Protein AF-A0A2H8TT36-F1 (afdb_monomer_lite)

Foldseek 3Di:
DDPDPQDDVVLVVLLVVLVVVLLVQLLVCVVVVVVVSNVVSVCCSLPVQPPPPPPPPPDRDDHNSSSVSLCPDPVSVVVVVVVVVVSVVVSCVVVVCVVPDPDPVVVVVVVVVVD

InterPro domains:
  IPR039779 RFX-like DNA-binding protein [PTHR12619] (3-115)
  IPR057321 RFX1-4/6/8-like, BCD domain [PF25340] (15-115)

Structure (mmCIF, N/CA/C/O backbone):
data_AF-A0A2H8TT36-F1
#
_entry.id   AF-A0A2H8TT36-F1
#
loop_
_atom_site.group_PDB
_atom_site.id
_atom_site.type_symbol
_atom_site.label_atom_id
_atom_site.label_alt_id
_atom_site.label_comp_id
_atom_site.label_asym_id
_atom_site.label_entity_id
_atom_site.label_seq_id
_atom_site.pdbx_PDB_ins_code
_atom_site.Cartn_x
_atom_site.Cartn_y
_atom_site.Cartn_z
_atom_site.occupancy
_atom_site.B_iso_or_equiv
_atom_site.auth_seq_id
_atom_site.auth_comp_id
_atom_site.auth_asym_id
_atom_site.auth_atom_id
_atom_site.pdbx_PDB_model_num
ATOM 1 N N . ILE A 1 1 ? -23.955 -1.291 10.237 1.00 46.06 1 ILE A N 1
ATOM 2 C CA . ILE A 1 1 ? -22.482 -1.404 10.347 1.00 46.06 1 ILE A CA 1
ATOM 3 C C . ILE A 1 1 ? -22.158 -1.034 11.781 1.00 46.06 1 ILE A C 1
ATOM 5 O O . ILE A 1 1 ? -22.326 0.125 12.128 1.00 46.06 1 ILE A O 1
ATOM 9 N N . GLU A 1 2 ? -21.850 -2.011 12.631 1.00 40.62 2 GLU A N 1
ATOM 10 C CA . GLU A 1 2 ? -21.504 -1.747 14.032 1.00 40.62 2 GLU A CA 1
ATOM 11 C C . GLU A 1 2 ? -20.141 -1.052 14.080 1.00 40.62 2 GLU A C 1
ATOM 13 O O . GLU A 1 2 ? -19.098 -1.657 13.827 1.00 40.62 2 GLU A O 1
ATOM 18 N N . LEU A 1 3 ? -20.169 0.258 14.317 1.00 52.09 3 LEU A N 1
ATOM 19 C CA . LEU A 1 3 ? -18.985 1.068 14.560 1.00 52.09 3 LEU A CA 1
ATOM 20 C C . LEU A 1 3 ? -18.559 0.822 16.010 1.00 52.09 3 LEU A C 1
ATOM 22 O O . LEU A 1 3 ? -19.165 1.344 16.944 1.00 52.09 3 LEU A O 1
ATOM 26 N N . ASN A 1 4 ? -17.532 -0.007 16.200 1.00 52.44 4 ASN A N 1
ATOM 27 C CA . ASN A 1 4 ? -16.811 -0.059 17.468 1.00 52.44 4 ASN A CA 1
ATOM 28 C C . ASN A 1 4 ? -16.276 1.351 17.781 1.00 52.44 4 ASN A C 1
ATOM 30 O O . ASN A 1 4 ? -15.707 2.003 16.911 1.00 52.44 4 ASN A O 1
ATOM 34 N N . HIS A 1 5 ? -16.486 1.791 19.019 1.00 58.31 5 HIS A N 1
ATOM 35 C CA . HIS A 1 5 ? -16.498 3.165 19.552 1.00 58.31 5 HIS A CA 1
ATOM 36 C C . HIS A 1 5 ? -15.256 4.079 19.359 1.00 58.31 5 HIS A C 1
ATOM 38 O O . HIS A 1 5 ? -15.182 5.116 20.009 1.00 58.31 5 HIS A O 1
ATOM 44 N N . ASN A 1 6 ? -14.291 3.757 18.490 1.00 71.69 6 ASN A N 1
ATOM 45 C CA . ASN A 1 6 ? -12.964 4.401 18.485 1.00 71.69 6 ASN A CA 1
ATOM 46 C C . ASN A 1 6 ? -12.606 5.195 17.212 1.00 71.69 6 ASN A C 1
ATOM 48 O O . ASN A 1 6 ? -11.492 5.708 17.124 1.00 71.69 6 ASN A O 1
ATOM 52 N N . PHE A 1 7 ? -13.488 5.280 16.211 1.00 77.88 7 PHE A N 1
ATOM 53 C CA . PHE A 1 7 ? -13.262 6.102 15.013 1.00 77.88 7 PHE A CA 1
ATOM 54 C C . PHE A 1 7 ? -14.583 6.518 14.347 1.00 77.88 7 PHE A C 1
ATOM 56 O O . PHE A 1 7 ? -15.595 5.821 14.450 1.00 77.88 7 PHE A O 1
ATOM 63 N N . THR A 1 8 ? -14.576 7.652 13.651 1.00 87.25 8 THR A N 1
ATOM 64 C CA . THR A 1 8 ? -15.730 8.216 12.938 1.00 87.25 8 THR A CA 1
ATOM 65 C C . THR A 1 8 ? -15.701 7.864 11.446 1.00 87.25 8 THR A C 1
ATOM 67 O O . THR A 1 8 ? -14.730 7.316 10.921 1.00 87.25 8 THR A O 1
ATOM 70 N N . LEU A 1 9 ? -16.774 8.185 10.715 1.00 86.00 9 LEU A N 1
ATOM 71 C CA . LEU A 1 9 ? -16.771 8.077 9.249 1.00 86.00 9 LEU A CA 1
ATOM 72 C C . LEU A 1 9 ? -15.771 9.040 8.590 1.00 86.00 9 LEU A C 1
ATOM 74 O O . LEU A 1 9 ? -15.220 8.715 7.541 1.00 86.00 9 LEU A O 1
ATOM 78 N N . GLU A 1 10 ? -15.508 10.186 9.216 1.00 87.88 10 GLU A N 1
ATOM 79 C CA . GLU A 1 10 ? -14.494 11.146 8.774 1.00 87.88 10 GLU A CA 1
ATOM 80 C C . GLU A 1 10 ? -13.083 10.557 8.894 1.00 87.88 10 GLU A C 1
ATOM 82 O O . GLU A 1 10 ? -12.269 10.722 7.988 1.00 87.88 10 GLU A O 1
ATOM 87 N N . ASP A 1 11 ? -12.811 9.773 9.943 1.00 87.88 11 ASP A N 1
ATOM 88 C CA . ASP A 1 11 ? -11.536 9.059 10.078 1.00 87.88 11 ASP A CA 1
ATOM 89 C C . ASP A 1 11 ? -11.339 8.034 8.942 1.00 87.88 11 ASP A C 1
ATOM 91 O O . ASP A 1 11 ? -10.232 7.860 8.426 1.00 87.88 11 ASP A O 1
ATOM 95 N N . VAL A 1 12 ? -12.417 7.372 8.500 1.00 90.19 12 VAL A N 1
ATOM 96 C CA . VAL A 1 12 ? -12.376 6.443 7.356 1.00 90.19 12 VAL A CA 1
ATOM 97 C C . VAL A 1 12 ? -12.094 7.182 6.048 1.00 90.19 12 VAL A C 1
ATOM 99 O O . VAL A 1 12 ? -11.319 6.690 5.226 1.00 90.19 12 VAL A O 1
ATOM 102 N N . ASP A 1 13 ? -12.718 8.340 5.830 1.00 90.38 13 ASP A N 1
ATOM 103 C CA . ASP A 1 13 ? -12.451 9.158 4.643 1.00 90.38 13 ASP A CA 1
ATOM 104 C C . ASP A 1 13 ? -11.010 9.681 4.641 1.00 90.38 13 ASP A C 1
ATOM 106 O O . ASP A 1 13 ? -10.282 9.535 3.656 1.00 90.38 13 ASP A O 1
ATOM 110 N N . THR A 1 14 ? -10.548 10.153 5.798 1.00 90.75 14 THR A N 1
ATOM 111 C CA . THR A 1 14 ? -9.163 10.577 6.018 1.00 90.75 14 THR A CA 1
ATO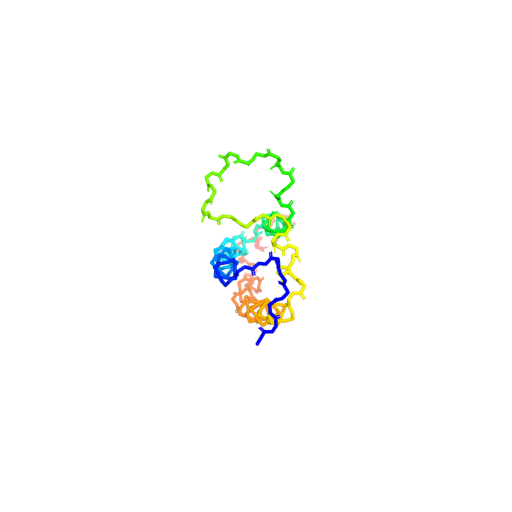M 112 C C . THR A 1 14 ? -8.187 9.446 5.696 1.00 90.75 14 THR A C 1
ATOM 114 O O . THR A 1 14 ? -7.234 9.659 4.947 1.00 90.75 14 THR A O 1
ATOM 117 N N . PHE A 1 15 ? -8.452 8.217 6.163 1.00 91.56 15 PHE A N 1
ATOM 118 C CA . PHE A 1 15 ? -7.639 7.049 5.814 1.00 91.56 15 PHE A CA 1
ATOM 119 C C . PHE A 1 15 ? -7.581 6.830 4.301 1.00 91.56 15 PHE A C 1
ATOM 121 O O . PHE A 1 15 ? -6.499 6.645 3.750 1.00 91.56 15 PHE A O 1
ATOM 128 N N . LYS A 1 16 ? -8.728 6.848 3.611 1.00 91.06 16 LYS A N 1
ATOM 129 C CA . LYS A 1 16 ? -8.782 6.627 2.157 1.00 91.06 16 LYS A CA 1
ATOM 130 C C . LYS A 1 16 ? -7.986 7.681 1.395 1.00 91.06 16 LYS A C 1
ATOM 132 O O . LYS A 1 16 ? -7.274 7.332 0.454 1.00 91.06 16 LYS A O 1
ATOM 137 N N . ASN A 1 17 ? -8.074 8.942 1.813 1.00 91.06 17 ASN A N 1
ATOM 138 C CA . ASN A 1 17 ? -7.316 10.038 1.216 1.00 91.06 17 ASN A CA 1
ATOM 139 C C . ASN A 1 17 ? -5.810 9.852 1.434 1.00 91.06 17 ASN A C 1
ATOM 141 O O . ASN A 1 17 ? -5.047 9.887 0.468 1.00 91.06 17 ASN A O 1
ATOM 145 N N . LEU A 1 18 ?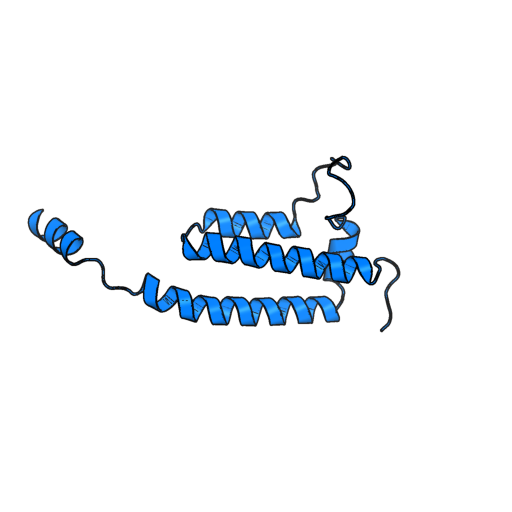 -5.386 9.552 2.665 1.00 90.56 18 LEU A N 1
ATOM 146 C CA . LEU A 1 18 ? -3.989 9.244 2.985 1.00 90.56 18 LEU A CA 1
ATOM 147 C C . LEU A 1 18 ? -3.466 8.058 2.167 1.00 90.56 18 LEU A C 1
ATOM 149 O O . LEU A 1 18 ? -2.377 8.119 1.603 1.00 90.56 18 LEU A O 1
ATOM 153 N N . TYR A 1 19 ? -4.257 6.994 2.062 1.00 92.19 19 TYR A N 1
ATOM 154 C CA . TYR A 1 19 ? -3.892 5.779 1.343 1.00 92.19 19 TYR A CA 1
ATOM 155 C C . TYR A 1 19 ? -3.814 5.997 -0.179 1.00 92.19 19 TYR A C 1
ATOM 157 O O . TYR A 1 19 ? -2.966 5.430 -0.865 1.00 92.19 19 TYR A O 1
ATOM 165 N N . ARG A 1 20 ? -4.640 6.897 -0.725 1.00 91.56 20 ARG A N 1
ATOM 166 C CA . ARG A 1 20 ? -4.536 7.335 -2.122 1.00 91.56 20 ARG A CA 1
ATOM 167 C C . ARG A 1 20 ? -3.250 8.114 -2.388 1.00 91.56 20 ARG A C 1
ATOM 169 O O . ARG A 1 20 ? -2.590 7.861 -3.394 1.00 91.56 20 ARG A O 1
ATOM 176 N N . GLU A 1 21 ? -2.903 9.071 -1.530 1.00 91.00 21 GLU A N 1
ATOM 177 C CA . GLU A 1 21 ? -1.650 9.822 -1.681 1.00 91.00 21 GLU A CA 1
ATOM 178 C C . GLU A 1 21 ? -0.431 8.910 -1.482 1.00 91.00 21 GLU A C 1
ATOM 180 O O . GLU A 1 21 ? 0.543 9.020 -2.229 1.00 91.00 21 GLU A O 1
ATOM 185 N N . HIS A 1 22 ? -0.533 7.930 -0.576 1.00 91.06 22 HIS A N 1
ATOM 186 C CA . HIS A 1 22 ? 0.461 6.874 -0.407 1.00 91.06 22 HIS A CA 1
ATOM 187 C C . HIS A 1 22 ? 0.736 6.143 -1.725 1.00 91.06 22 HIS A C 1
ATOM 189 O O . HIS A 1 22 ? 1.896 6.048 -2.119 1.00 91.06 22 HIS A O 1
ATOM 195 N N . TYR A 1 23 ? -0.296 5.726 -2.470 1.00 91.12 23 TYR A N 1
ATOM 196 C CA . TYR A 1 23 ? -0.095 5.073 -3.770 1.00 91.12 23 TYR A CA 1
ATOM 197 C C . TYR A 1 23 ? 0.578 5.948 -4.819 1.00 91.12 23 TYR A C 1
ATOM 199 O O . TYR A 1 23 ? 1.340 5.425 -5.628 1.00 91.12 23 TYR A O 1
ATOM 207 N N . LYS A 1 24 ? 0.335 7.263 -4.829 1.00 90.62 24 LYS A N 1
ATOM 208 C CA . LYS A 1 24 ? 1.026 8.157 -5.770 1.00 90.62 24 LYS A CA 1
ATOM 209 C C . LYS A 1 24 ? 2.525 8.193 -5.492 1.00 90.62 24 LYS A C 1
ATOM 211 O O . LYS A 1 24 ? 3.319 8.057 -6.421 1.00 90.62 24 LYS A O 1
ATOM 216 N N . ALA A 1 25 ? 2.902 8.332 -4.221 1.00 92.12 25 ALA A N 1
ATOM 217 C CA . ALA A 1 25 ? 4.301 8.309 -3.805 1.00 92.12 25 ALA A CA 1
ATOM 218 C C . ALA A 1 25 ? 4.941 6.940 -4.085 1.00 92.12 25 ALA A C 1
ATOM 220 O O . ALA A 1 25 ? 6.037 6.871 -4.639 1.00 92.12 25 ALA A O 1
ATOM 221 N N . PHE A 1 26 ? 4.222 5.855 -3.778 1.00 90.88 26 PHE A N 1
ATOM 222 C CA . PHE A 1 26 ? 4.643 4.485 -4.069 1.00 90.88 26 PHE A CA 1
ATOM 223 C C . PHE A 1 26 ? 4.908 4.280 -5.557 1.00 90.88 26 PHE A C 1
ATOM 225 O O . PHE A 1 26 ? 5.973 3.801 -5.933 1.00 90.88 26 PHE A O 1
ATOM 232 N N . LEU A 1 27 ? 3.958 4.674 -6.408 1.00 90.50 27 LEU A N 1
ATOM 233 C CA . LEU A 1 27 ? 4.073 4.541 -7.854 1.00 90.50 27 LEU A CA 1
ATOM 234 C C . LEU A 1 27 ? 5.282 5.313 -8.385 1.00 90.50 27 LEU A C 1
ATOM 236 O O . LEU A 1 27 ? 6.030 4.763 -9.182 1.00 90.50 27 LEU A O 1
ATOM 240 N N . SER A 1 28 ? 5.506 6.544 -7.917 1.00 90.56 28 SER A N 1
ATOM 241 C CA . SER A 1 28 ? 6.680 7.328 -8.313 1.00 90.56 28 SER A CA 1
ATOM 242 C C . SER A 1 28 ? 7.985 6.621 -7.944 1.00 90.56 28 SER A C 1
ATOM 244 O O . SER A 1 28 ? 8.844 6.446 -8.803 1.00 90.56 28 SER A O 1
ATOM 246 N N . ALA A 1 29 ? 8.120 6.171 -6.693 1.00 90.31 29 ALA A N 1
ATOM 247 C CA . ALA A 1 29 ? 9.316 5.468 -6.229 1.00 90.31 29 ALA A CA 1
ATOM 248 C C . ALA A 1 29 ? 9.554 4.173 -7.019 1.00 90.31 29 ALA A C 1
ATOM 250 O O . ALA A 1 29 ? 10.680 3.845 -7.382 1.00 90.31 29 ALA A O 1
ATOM 251 N N . ILE A 1 30 ? 8.481 3.449 -7.333 1.00 87.00 30 ILE A N 1
ATOM 252 C CA . ILE A 1 30 ? 8.550 2.219 -8.110 1.00 87.00 30 ILE A CA 1
ATOM 253 C C . ILE A 1 30 ? 8.953 2.481 -9.569 1.00 87.00 30 ILE A C 1
ATOM 255 O O . ILE A 1 30 ? 9.808 1.768 -10.089 1.00 87.00 30 ILE A O 1
ATOM 259 N N . LEU A 1 31 ? 8.367 3.482 -10.232 1.00 85.69 31 LEU A N 1
ATOM 260 C CA . LEU A 1 31 ? 8.719 3.843 -11.612 1.00 85.69 31 LEU A CA 1
ATOM 261 C C . LEU A 1 31 ? 10.179 4.298 -11.728 1.00 85.69 31 LEU A C 1
ATOM 263 O O . LEU A 1 31 ? 10.817 4.051 -12.747 1.00 85.69 31 LEU A O 1
ATOM 267 N N . ASN A 1 32 ? 10.719 4.899 -10.667 1.00 86.81 32 ASN A N 1
ATOM 268 C CA . ASN A 1 32 ? 12.126 5.280 -10.567 1.00 86.81 32 ASN A CA 1
ATOM 269 C C . ASN A 1 32 ? 13.046 4.135 -10.095 1.00 86.81 3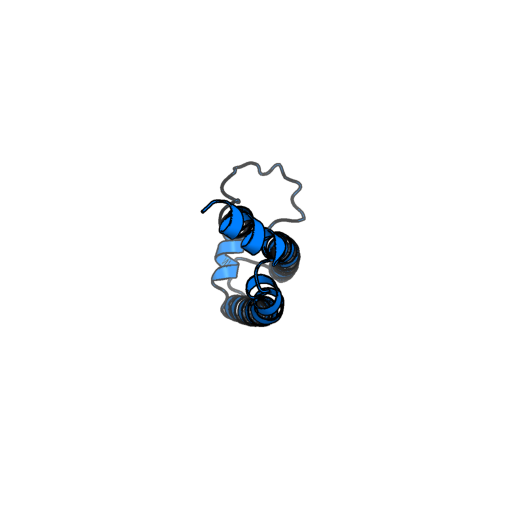2 ASN A C 1
ATOM 271 O O . ASN A 1 32 ? 14.253 4.337 -9.985 1.00 86.81 32 ASN A O 1
ATOM 275 N N . LEU A 1 33 ? 12.502 2.945 -9.804 1.00 86.56 33 LEU A N 1
ATOM 276 C CA . LEU A 1 33 ? 13.222 1.793 -9.238 1.00 86.56 33 LEU A CA 1
ATOM 277 C C . LEU A 1 33 ? 13.923 2.095 -7.893 1.00 86.56 33 LEU A C 1
ATOM 279 O O . LEU A 1 33 ? 14.916 1.466 -7.525 1.00 86.56 33 LEU A O 1
ATOM 283 N N . GLU A 1 34 ? 13.386 3.037 -7.118 1.00 88.94 34 GLU A N 1
ATOM 284 C CA . GLU A 1 34 ? 13.904 3.464 -5.816 1.00 88.94 34 GLU A CA 1
ATOM 285 C C . GLU A 1 34 ? 13.370 2.568 -4.688 1.00 88.94 34 GLU A C 1
ATOM 287 O O . GLU A 1 34 ? 12.573 2.984 -3.844 1.00 88.94 34 GLU A O 1
ATOM 2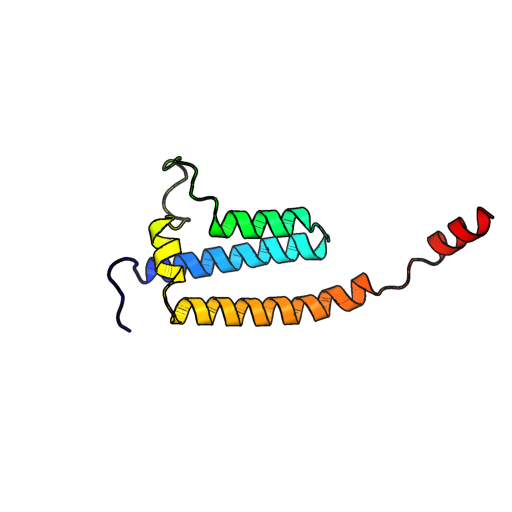92 N N . PHE A 1 35 ? 13.802 1.307 -4.648 1.00 85.62 35 PHE A N 1
ATOM 293 C CA . PHE A 1 35 ? 13.268 0.313 -3.704 1.00 85.62 35 PHE A CA 1
ATOM 294 C C . PHE A 1 35 ? 13.424 0.702 -2.223 1.00 85.62 35 PHE A C 1
ATOM 296 O O . PHE A 1 35 ? 12.541 0.409 -1.417 1.00 85.62 35 PHE A O 1
ATOM 303 N N . GLY A 1 36 ? 14.495 1.420 -1.864 1.00 89.00 36 GLY A N 1
ATOM 304 C CA . GLY A 1 36 ? 14.664 1.956 -0.508 1.00 89.00 36 GLY A CA 1
ATOM 305 C C . GLY A 1 36 ? 13.584 2.982 -0.140 1.00 89.00 36 GLY A C 1
ATOM 306 O O . GLY A 1 36 ? 13.069 2.979 0.979 1.00 89.00 36 GLY A O 1
ATOM 307 N N . THR A 1 37 ? 13.170 3.811 -1.101 1.00 89.62 37 THR A N 1
ATOM 308 C CA . THR A 1 37 ? 12.073 4.774 -0.934 1.00 89.62 37 THR A CA 1
ATOM 309 C C . THR A 1 37 ? 10.734 4.055 -0.789 1.00 89.62 37 THR A C 1
ATOM 311 O O . THR A 1 37 ? 9.938 4.428 0.070 1.00 89.62 37 THR A O 1
ATOM 314 N N . VAL A 1 38 ? 10.501 2.979 -1.549 1.00 88.31 38 VAL A N 1
ATOM 315 C CA . VAL A 1 38 ? 9.298 2.132 -1.421 1.00 88.31 38 VAL A CA 1
ATOM 316 C C . VAL A 1 38 ? 9.174 1.551 -0.008 1.00 88.31 38 VAL A C 1
ATOM 318 O O . VAL A 1 38 ? 8.125 1.675 0.628 1.00 88.31 38 VAL A O 1
ATOM 321 N N . GLU A 1 39 ? 10.251 0.961 0.518 1.00 88.19 39 GLU A N 1
ATOM 322 C CA . GLU A 1 39 ? 10.263 0.425 1.884 1.00 88.19 39 GLU A CA 1
ATOM 323 C C . GLU A 1 39 ? 10.013 1.526 2.925 1.00 88.19 39 GLU A C 1
ATOM 325 O O . GLU A 1 39 ? 9.217 1.346 3.854 1.00 88.19 39 GLU A O 1
ATOM 330 N N . SER A 1 40 ? 10.663 2.679 2.752 1.00 88.94 40 SER A N 1
ATOM 331 C CA . SER A 1 40 ? 10.509 3.832 3.635 1.00 88.94 40 SER A CA 1
ATOM 332 C C . SER A 1 40 ? 9.063 4.329 3.666 1.00 88.94 40 SER A C 1
ATOM 334 O O . SER A 1 40 ? 8.494 4.474 4.746 1.00 88.94 40 SER A O 1
ATOM 336 N N . LEU A 1 41 ? 8.421 4.496 2.507 1.00 90.56 41 LEU A N 1
ATOM 337 C CA . LEU A 1 41 ? 7.023 4.922 2.406 1.00 90.56 41 LEU A CA 1
ATOM 338 C C . LEU A 1 41 ? 6.072 3.947 3.114 1.00 90.56 41 LEU A C 1
ATOM 340 O O . LEU A 1 41 ? 5.152 4.385 3.807 1.00 90.56 41 LEU A O 1
ATOM 344 N N . TRP A 1 42 ? 6.293 2.634 2.976 1.00 88.88 42 TRP A N 1
ATOM 345 C CA . TRP A 1 42 ? 5.459 1.615 3.625 1.00 88.88 42 TRP A CA 1
ATOM 346 C C . TRP A 1 42 ? 5.581 1.671 5.142 1.00 88.88 42 TRP A C 1
ATOM 348 O O . TRP A 1 42 ? 4.584 1.692 5.867 1.00 88.88 42 TRP A O 1
ATOM 358 N N . ARG A 1 43 ? 6.826 1.712 5.633 1.00 86.94 43 ARG A N 1
ATOM 359 C CA . ARG A 1 43 ? 7.107 1.820 7.065 1.00 86.94 43 ARG A CA 1
ATOM 360 C C . ARG A 1 43 ? 6.523 3.106 7.622 1.00 86.94 43 ARG A C 1
ATOM 362 O O . ARG A 1 43 ? 5.896 3.054 8.673 1.00 86.94 43 ARG A O 1
ATOM 369 N N . GLN A 1 44 ? 6.689 4.226 6.924 1.00 85.88 44 GLN A N 1
ATOM 370 C CA . GLN A 1 44 ? 6.203 5.515 7.392 1.00 85.88 44 GLN A CA 1
ATOM 371 C C . GLN A 1 44 ? 4.676 5.545 7.506 1.00 85.88 44 GLN A C 1
ATOM 373 O O . GLN A 1 44 ? 4.157 5.970 8.534 1.00 85.88 44 GLN A O 1
ATOM 378 N N . PHE A 1 45 ? 3.955 5.019 6.513 1.00 87.56 45 PHE A N 1
ATOM 379 C CA . PHE A 1 45 ? 2.492 5.010 6.548 1.00 87.56 45 PHE A CA 1
ATOM 380 C C . PHE A 1 45 ? 1.935 4.309 7.800 1.00 87.56 45 PHE A C 1
ATOM 382 O O . PHE A 1 45 ? 1.007 4.811 8.426 1.00 87.56 45 PHE A O 1
ATOM 389 N N . TRP A 1 46 ? 2.530 3.177 8.197 1.00 85.00 46 TRP A N 1
ATOM 390 C CA . TRP A 1 46 ? 2.041 2.377 9.327 1.00 85.00 46 TRP A CA 1
ATOM 391 C C . TRP A 1 46 ? 2.741 2.642 10.668 1.00 85.00 46 TRP A C 1
ATOM 393 O O . TRP A 1 46 ? 2.211 2.240 11.703 1.00 85.00 46 TRP A O 1
ATOM 403 N N . ARG A 1 47 ? 3.935 3.255 10.680 1.00 74.44 47 ARG A N 1
ATOM 404 C CA . ARG A 1 47 ? 4.772 3.403 11.891 1.00 74.44 47 ARG A CA 1
ATOM 405 C C . ARG A 1 47 ? 5.158 4.834 12.258 1.00 74.44 47 ARG A C 1
ATOM 407 O O . ARG A 1 47 ? 5.548 5.034 13.400 1.00 74.44 47 ARG A O 1
ATOM 414 N N . ASN A 1 48 ? 5.073 5.828 11.369 1.00 60.41 48 ASN A N 1
ATOM 415 C CA . ASN A 1 48 ? 5.655 7.159 11.638 1.00 60.41 48 ASN A CA 1
ATOM 416 C C . ASN A 1 48 ? 4.840 8.049 12.592 1.00 60.41 48 ASN A C 1
ATOM 418 O O . ASN A 1 48 ? 4.957 9.266 12.550 1.00 60.41 48 ASN A O 1
ATOM 422 N N . GLN A 1 49 ? 4.004 7.460 13.443 1.00 56.41 49 GLN A N 1
ATOM 423 C CA . GLN A 1 49 ? 3.172 8.197 14.396 1.00 56.41 49 GLN A CA 1
ATOM 424 C C . GLN A 1 49 ? 3.731 8.144 15.825 1.00 56.41 49 GLN A C 1
ATOM 426 O O . GLN A 1 49 ? 3.038 8.508 16.764 1.00 56.41 49 GLN A O 1
ATOM 431 N N . ASP A 1 50 ? 4.976 7.679 15.989 1.00 49.09 50 ASP A N 1
ATOM 432 C CA . ASP A 1 50 ? 5.687 7.617 17.277 1.00 49.09 50 ASP A CA 1
ATOM 433 C C . ASP A 1 50 ? 6.448 8.909 17.624 1.00 49.09 50 ASP A C 1
ATOM 435 O O . ASP A 1 50 ? 6.967 9.046 18.731 1.00 49.09 50 ASP A O 1
ATOM 439 N N . SER A 1 51 ? 6.526 9.878 16.709 1.00 46.56 51 SER A N 1
ATOM 440 C CA . SER A 1 51 ? 7.004 11.213 17.052 1.00 46.56 51 SER A CA 1
ATOM 441 C C . SER A 1 51 ? 5.889 11.954 17.782 1.00 46.56 51 SER A C 1
ATOM 443 O O . SER A 1 51 ? 4.930 12.379 17.144 1.00 46.56 51 SER A O 1
ATOM 445 N N . ASN A 1 52 ? 6.056 12.128 19.095 1.00 43.50 52 ASN A N 1
ATOM 446 C CA . ASN A 1 52 ? 5.274 12.967 20.020 1.00 43.50 52 ASN A CA 1
ATOM 447 C C . ASN A 1 52 ? 5.142 14.459 19.610 1.00 43.50 52 ASN A C 1
ATOM 449 O O . ASN A 1 52 ? 4.941 15.315 20.465 1.00 43.50 52 ASN A O 1
ATOM 453 N N . ASN A 1 53 ? 5.277 14.803 18.330 1.00 42.84 53 ASN A N 1
ATOM 454 C CA . ASN A 1 53 ? 4.972 16.129 17.821 1.00 42.84 53 ASN A CA 1
ATOM 455 C C . ASN A 1 53 ? 3.500 16.164 17.401 1.00 42.84 53 ASN A C 1
ATOM 457 O O . ASN A 1 53 ? 3.178 16.094 16.215 1.00 42.84 53 ASN A O 1
ATOM 461 N N . ASP A 1 54 ? 2.638 16.359 18.398 1.00 46.53 54 ASP A N 1
ATOM 462 C CA . ASP A 1 54 ? 1.254 16.851 18.263 1.00 46.53 54 ASP A CA 1
ATOM 463 C C . ASP A 1 54 ? 1.178 18.259 17.615 1.00 46.53 54 ASP A C 1
ATOM 465 O O . ASP A 1 54 ? 0.114 18.858 17.518 1.00 46.53 54 ASP A O 1
ATOM 469 N N . GLU A 1 55 ? 2.293 18.813 17.126 1.00 43.22 55 GLU A N 1
ATOM 470 C CA . GLU A 1 55 ? 2.356 20.135 16.489 1.00 43.22 55 GLU A CA 1
ATOM 471 C C . GLU A 1 55 ? 2.278 20.101 14.949 1.00 43.22 55 GLU A C 1
ATOM 473 O O . GLU A 1 55 ? 2.401 21.139 14.298 1.00 43.22 55 GLU A O 1
ATOM 478 N N . CYS A 1 56 ? 2.072 18.938 14.317 1.00 44.38 56 CYS A N 1
ATOM 479 C CA . CYS A 1 56 ? 1.891 18.876 12.862 1.00 44.38 56 CYS A CA 1
ATOM 480 C C . CYS A 1 56 ? 0.408 19.046 12.492 1.00 44.38 56 CYS A C 1
ATOM 482 O O . CYS A 1 56 ? -0.320 18.062 12.405 1.00 44.38 56 CYS A O 1
ATOM 484 N N . GLU A 1 57 ? -0.012 20.304 12.307 1.00 43.12 57 GLU A N 1
ATOM 485 C CA . GLU A 1 57 ? -1.339 20.777 11.864 1.00 43.12 57 GLU A CA 1
ATOM 486 C C . GLU A 1 57 ? -2.432 19.687 11.727 1.00 43.12 57 GLU A C 1
ATOM 488 O O . GLU A 1 57 ? -2.614 19.055 10.680 1.00 43.12 57 GLU A O 1
ATOM 493 N N . GLU A 1 58 ? -3.174 19.516 12.826 1.00 47.78 58 GLU A N 1
ATOM 494 C CA . GLU A 1 58 ? -4.149 18.474 13.198 1.00 47.78 58 GLU A CA 1
ATOM 495 C C . GLU A 1 58 ? -5.375 18.259 12.274 1.00 47.78 58 GLU A C 1
ATOM 497 O O . GLU A 1 58 ? -6.460 17.909 12.736 1.00 47.78 58 GLU A O 1
ATOM 502 N N . LYS A 1 59 ? -5.276 18.431 10.952 1.00 47.12 59 LYS A N 1
ATOM 503 C CA . LYS A 1 59 ? -6.420 18.170 10.046 1.00 47.12 59 LYS A CA 1
ATOM 504 C C . LYS A 1 59 ? -6.167 17.175 8.925 1.00 47.12 59 LYS A C 1
ATOM 506 O O . LYS A 1 59 ? -7.113 16.812 8.233 1.00 47.12 59 LYS A O 1
ATOM 511 N N . LYS A 1 60 ? -4.927 16.720 8.717 1.00 62.62 60 LYS A N 1
ATOM 512 C CA . LYS A 1 60 ? -4.605 15.797 7.608 1.00 62.62 60 LYS A CA 1
ATOM 513 C C . LYS A 1 60 ? -4.174 14.394 8.014 1.00 62.62 60 LYS A C 1
ATOM 515 O O . LYS A 1 60 ? -4.099 13.541 7.134 1.00 62.62 60 LYS A O 1
ATOM 520 N N . TYR A 1 61 ? -3.920 14.128 9.293 1.00 74.06 61 TYR A N 1
ATOM 521 C CA . TYR A 1 61 ? -3.372 12.847 9.741 1.00 74.06 61 TYR A CA 1
ATOM 522 C C . TYR A 1 61 ? -4.285 12.150 10.754 1.00 74.06 61 TYR A C 1
ATOM 524 O O . TYR A 1 61 ? -4.979 12.789 11.538 1.00 74.06 61 TYR A O 1
ATOM 532 N N . LEU A 1 62 ? -4.286 10.817 10.722 1.00 82.88 62 LEU A N 1
ATOM 533 C CA . LEU A 1 62 ? -4.917 9.982 11.748 1.00 82.88 62 LEU A CA 1
ATOM 534 C C . LEU A 1 62 ? -3.945 9.788 12.910 1.00 82.88 62 LEU A C 1
ATOM 536 O O . LEU A 1 62 ? -2.757 9.648 12.660 1.00 82.88 62 LEU A O 1
ATOM 540 N N . SER A 1 63 ? -4.421 9.713 14.153 1.00 84.44 63 SER A N 1
ATOM 541 C CA . SER A 1 63 ? -3.567 9.307 15.278 1.00 84.44 63 SER A CA 1
ATOM 542 C C . SER A 1 63 ? -3.242 7.808 15.231 1.00 84.44 63 SER A C 1
ATOM 544 O O . SER A 1 63 ? -3.961 7.027 14.593 1.00 84.44 63 SER A O 1
ATOM 546 N N . LYS A 1 64 ? -2.207 7.376 15.970 1.00 82.25 64 LYS A N 1
ATOM 547 C CA . LYS A 1 64 ? -1.769 5.964 16.014 1.00 82.25 64 LYS A CA 1
ATOM 548 C C . LYS A 1 64 ? -2.871 5.040 16.495 1.00 82.25 64 LYS A C 1
ATOM 550 O O . LYS A 1 64 ? -3.076 3.958 15.949 1.00 82.25 64 LYS A O 1
ATOM 555 N N . GLU A 1 65 ? -3.620 5.496 17.486 1.00 84.00 65 GLU A N 1
ATOM 556 C CA . GLU A 1 65 ? -4.744 4.770 18.065 1.00 84.00 65 GLU A CA 1
ATOM 557 C C . GLU A 1 65 ? -5.902 4.624 17.075 1.00 84.00 65 GLU A C 1
ATOM 559 O O . GLU A 1 65 ? -6.481 3.538 16.954 1.00 84.00 65 GLU A O 1
ATOM 564 N N . LYS A 1 66 ? -6.203 5.687 16.314 1.00 86.75 66 LYS A N 1
ATOM 565 C CA . LYS A 1 66 ? -7.223 5.665 15.259 1.00 86.75 66 LYS A CA 1
ATOM 566 C C . LYS A 1 66 ? -6.807 4.757 14.112 1.00 86.75 66 LYS A C 1
ATOM 568 O O . LYS A 1 66 ? -7.588 3.893 13.723 1.00 86.75 66 LYS A O 1
ATOM 573 N N . LEU A 1 67 ? -5.576 4.886 13.614 1.00 87.69 67 LEU A N 1
ATOM 574 C CA . LEU A 1 67 ? -5.036 4.036 12.550 1.00 87.69 67 LEU A CA 1
ATOM 575 C C . LEU A 1 67 ? -5.029 2.559 12.968 1.00 87.69 67 LEU A C 1
ATOM 577 O O . LEU A 1 67 ? -5.457 1.689 12.207 1.00 87.69 67 LEU A O 1
ATOM 581 N N . TYR A 1 68 ? -4.618 2.274 14.204 1.00 87.06 68 TYR A N 1
ATOM 582 C CA . TYR A 1 68 ? -4.653 0.929 14.766 1.00 87.06 68 TYR A CA 1
ATOM 583 C C . TYR A 1 68 ? -6.087 0.393 14.873 1.00 87.06 68 TYR A C 1
ATOM 585 O O . TYR A 1 68 ? -6.359 -0.731 14.447 1.00 87.06 68 TYR A O 1
ATOM 593 N N . SER A 1 69 ? -7.032 1.193 15.368 1.00 88.31 69 SER A N 1
ATOM 594 C CA . SER A 1 69 ? -8.446 0.803 15.460 1.00 88.31 6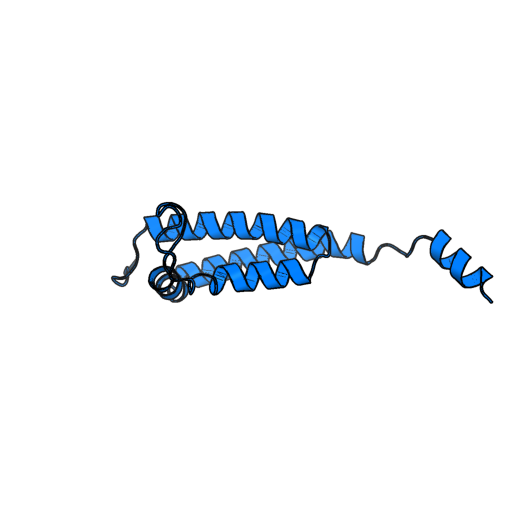9 SER A CA 1
ATOM 595 C C . SER A 1 69 ? -9.062 0.548 14.079 1.00 88.31 69 SER A C 1
ATOM 597 O O . SER A 1 69 ? -9.717 -0.475 13.867 1.00 88.31 69 SER A O 1
ATOM 599 N N . LEU A 1 70 ? -8.778 1.422 13.114 1.00 88.69 70 LEU A N 1
ATOM 600 C CA . LEU A 1 70 ? -9.176 1.293 11.714 1.00 88.69 70 LEU A CA 1
ATOM 601 C C . LEU A 1 70 ? -8.599 0.025 11.072 1.00 88.69 70 LEU A C 1
ATOM 603 O O . LEU A 1 70 ? -9.328 -0.697 10.394 1.00 88.69 70 LEU A O 1
ATOM 607 N N . SER A 1 71 ? -7.336 -0.317 11.344 1.00 87.81 71 SER A N 1
ATOM 608 C CA . SER A 1 71 ? -6.700 -1.531 10.807 1.00 87.81 71 SER A CA 1
ATOM 609 C C . SER A 1 71 ? -7.358 -2.835 11.278 1.00 87.81 71 SER A C 1
ATOM 611 O O . SER A 1 71 ? -7.206 -3.868 10.629 1.00 87.81 71 SER A O 1
ATOM 613 N N . LYS A 1 72 ? -8.133 -2.804 12.372 1.00 88.94 72 LYS A N 1
ATOM 614 C CA . LYS A 1 72 ? -8.933 -3.943 12.856 1.00 88.94 72 LYS A CA 1
ATOM 615 C C . LYS A 1 72 ? -10.315 -4.034 12.207 1.00 88.94 72 LYS A C 1
ATOM 617 O O . LYS A 1 72 ? -10.989 -5.055 12.342 1.00 88.94 72 LYS A O 1
ATOM 622 N N . CYS A 1 73 ? -10.763 -2.988 11.514 1.00 89.62 73 CYS A N 1
ATOM 623 C CA . CYS A 1 73 ? -12.049 -2.981 10.831 1.00 89.62 73 CYS A CA 1
ATOM 624 C C . CYS A 1 73 ? -12.001 -3.909 9.609 1.00 89.62 73 CYS A C 1
ATOM 626 O O . CYS A 1 73 ? -11.292 -3.632 8.642 1.00 89.62 73 CYS A O 1
ATOM 628 N N . LYS A 1 74 ? -12.798 -4.989 9.611 1.00 90.75 74 LYS A N 1
ATOM 629 C CA . LYS A 1 74 ? -12.849 -5.970 8.506 1.00 90.75 74 LYS A CA 1
ATOM 630 C C . LYS A 1 74 ? -13.140 -5.327 7.150 1.00 90.75 74 LYS A C 1
ATOM 632 O O . LYS A 1 74 ? -12.536 -5.700 6.150 1.00 90.75 74 LYS A O 1
ATOM 637 N N . THR A 1 75 ? -14.037 -4.343 7.115 1.00 88.69 75 THR A N 1
ATOM 638 C CA . THR A 1 75 ? -14.367 -3.613 5.884 1.00 88.69 75 THR A CA 1
ATOM 639 C C . THR A 1 75 ? -13.159 -2.844 5.357 1.00 88.69 75 THR A C 1
ATOM 641 O O . THR A 1 75 ? -12.909 -2.848 4.154 1.00 88.69 75 THR A O 1
ATOM 644 N N . LEU A 1 76 ? -12.376 -2.227 6.248 1.00 91.06 76 LEU A N 1
ATOM 645 C CA . LEU A 1 76 ? -11.172 -1.507 5.849 1.00 91.06 76 LEU A CA 1
ATOM 646 C C . LEU A 1 76 ? -10.050 -2.459 5.428 1.00 91.06 76 LEU A C 1
ATOM 648 O O . LEU A 1 76 ? -9.391 -2.206 4.427 1.00 91.06 76 LEU A O 1
ATOM 652 N N . GLN A 1 77 ? -9.878 -3.582 6.127 1.00 92.19 77 GLN A N 1
ATOM 653 C CA . GLN A 1 77 ? -8.945 -4.636 5.719 1.00 92.19 77 GLN A CA 1
ATOM 654 C C . GLN A 1 77 ? -9.271 -5.161 4.317 1.00 92.19 77 GLN A C 1
ATOM 656 O O . GLN A 1 77 ? -8.368 -5.343 3.503 1.00 92.19 77 GLN A O 1
ATOM 661 N N . LEU A 1 78 ? -10.556 -5.375 4.009 1.00 94.06 78 LEU A N 1
ATOM 662 C CA . LEU A 1 78 ? -10.986 -5.798 2.677 1.00 94.06 78 LEU A CA 1
ATOM 663 C C . LEU A 1 78 ? -10.715 -4.719 1.622 1.00 94.06 78 LEU A C 1
ATOM 665 O O . LEU A 1 78 ? -10.263 -5.048 0.526 1.00 94.06 78 LEU A O 1
ATOM 669 N N . PHE A 1 79 ? -10.957 -3.448 1.953 1.00 93.44 79 PHE A N 1
ATOM 670 C CA . PHE A 1 79 ? -10.625 -2.315 1.089 1.00 93.44 79 PHE A CA 1
ATOM 671 C C . PHE A 1 79 ? -9.125 -2.273 0.773 1.00 93.44 79 PHE A C 1
ATOM 673 O O . PHE A 1 79 ? -8.766 -2.324 -0.399 1.00 93.44 79 PHE A O 1
ATOM 680 N N . VAL A 1 80 ? -8.272 -2.266 1.803 1.00 93.69 80 VAL A N 1
ATOM 681 C CA . VAL A 1 80 ? -6.803 -2.271 1.691 1.00 93.69 80 VAL A CA 1
ATOM 682 C C . VAL A 1 80 ? -6.338 -3.458 0.854 1.00 93.69 80 VAL A C 1
ATOM 684 O O . VAL A 1 80 ? -5.660 -3.272 -0.147 1.00 93.69 80 VAL A O 1
ATOM 687 N N . LYS A 1 81 ? -6.804 -4.672 1.171 1.00 94.31 81 LYS A N 1
ATOM 688 C CA . LYS A 1 81 ? -6.457 -5.888 0.423 1.00 94.31 81 LYS A CA 1
ATOM 689 C C . LYS A 1 81 ? -6.825 -5.790 -1.059 1.00 94.31 81 LYS A C 1
ATOM 691 O O . LYS A 1 81 ? -6.046 -6.205 -1.912 1.00 94.31 81 LYS A O 1
ATOM 696 N N . THR A 1 82 ? -8.021 -5.292 -1.366 1.00 93.75 82 THR A N 1
ATOM 697 C CA . THR A 1 82 ? -8.504 -5.177 -2.751 1.00 93.75 82 THR A CA 1
ATOM 698 C C . THR A 1 82 ? -7.726 -4.107 -3.509 1.00 93.75 82 THR A C 1
ATOM 700 O O . THR A 1 82 ? -7.333 -4.328 -4.653 1.00 93.75 82 THR A O 1
ATOM 703 N N . ALA A 1 83 ? -7.478 -2.968 -2.865 1.00 92.31 83 ALA A N 1
ATOM 704 C CA . ALA A 1 83 ? -6.706 -1.875 -3.429 1.00 92.31 83 ALA A CA 1
ATOM 705 C C . ALA A 1 83 ? -5.256 -2.300 -3.704 1.00 92.31 83 ALA A C 1
ATOM 707 O O . ALA A 1 83 ? -4.795 -2.130 -4.830 1.00 92.31 83 ALA A O 1
ATOM 708 N N . ASP A 1 84 ? -4.593 -2.949 -2.741 1.00 93.44 84 ASP A N 1
ATOM 709 C CA . ASP A 1 84 ? -3.220 -3.443 -2.885 1.00 93.44 84 ASP A CA 1
ATOM 710 C C . ASP A 1 84 ? -3.125 -4.485 -3.990 1.00 93.44 84 ASP A C 1
ATOM 712 O O . ASP A 1 84 ? -2.244 -4.413 -4.845 1.00 93.44 84 ASP A O 1
ATOM 716 N N . PHE A 1 85 ? -4.068 -5.429 -4.028 1.00 92.62 85 PHE A N 1
ATOM 717 C CA . PHE A 1 85 ? -4.106 -6.439 -5.078 1.00 92.62 85 PHE A CA 1
ATOM 718 C C . PHE A 1 85 ? -4.195 -5.805 -6.472 1.00 92.62 85 PHE A C 1
ATOM 720 O O . PHE A 1 85 ? -3.395 -6.129 -7.349 1.00 92.62 85 PHE A O 1
ATOM 727 N N . LEU A 1 86 ? -5.127 -4.867 -6.673 1.00 91.50 86 LEU A N 1
ATOM 728 C CA . LEU A 1 86 ? -5.275 -4.165 -7.947 1.00 91.50 86 LEU A CA 1
ATOM 729 C C . LEU A 1 86 ? -4.050 -3.304 -8.269 1.00 91.50 86 LEU A C 1
ATOM 731 O O . LEU A 1 86 ? -3.614 -3.272 -9.421 1.00 91.50 86 LEU A O 1
ATOM 735 N N . PHE A 1 87 ? -3.484 -2.620 -7.278 1.00 89.50 87 PHE A N 1
ATOM 736 C CA . PHE A 1 87 ? -2.298 -1.792 -7.449 1.00 89.50 87 PHE A CA 1
ATOM 737 C C . PHE A 1 87 ? -1.110 -2.636 -7.914 1.00 89.50 87 PHE A C 1
ATOM 739 O O . PHE A 1 87 ? -0.561 -2.375 -8.984 1.00 89.50 87 PHE A O 1
ATOM 746 N N . TYR A 1 88 ? -0.772 -3.704 -7.188 1.00 89.00 88 TYR A N 1
ATOM 747 C CA . TYR A 1 88 ? 0.337 -4.585 -7.546 1.00 89.00 88 TYR A CA 1
ATOM 748 C C . TYR A 1 88 ? 0.100 -5.319 -8.866 1.00 89.00 88 TYR A C 1
ATOM 750 O O . TYR A 1 88 ? 1.024 -5.442 -9.669 1.00 89.00 88 TYR A O 1
ATOM 758 N N . GLN A 1 89 ? -1.132 -5.747 -9.153 1.00 89.12 89 GLN A N 1
ATOM 759 C CA . GLN A 1 89 ? -1.451 -6.372 -10.436 1.00 89.12 89 GLN A CA 1
ATOM 760 C C . GLN A 1 89 ? -1.221 -5.410 -11.614 1.00 89.12 89 GLN A C 1
ATOM 762 O O . GLN A 1 89 ? -0.691 -5.822 -12.647 1.00 89.12 89 GLN A O 1
ATOM 767 N N . ASN A 1 90 ? -1.608 -4.137 -11.484 1.00 87.31 90 ASN A N 1
ATOM 768 C CA . ASN A 1 90 ? -1.353 -3.131 -12.520 1.00 87.31 90 ASN A CA 1
ATOM 769 C C . ASN A 1 90 ? 0.129 -2.773 -12.608 1.00 87.31 90 ASN A C 1
ATOM 771 O O . ASN A 1 90 ? 0.667 -2.637 -13.703 1.00 87.31 90 ASN A O 1
ATOM 775 N N . LEU A 1 91 ? 0.804 -2.689 -11.468 1.00 85.25 91 LEU A N 1
ATOM 776 C CA . LEU A 1 91 ? 2.218 -2.377 -11.399 1.00 85.25 91 LEU A CA 1
ATOM 777 C C . LEU A 1 91 ? 3.076 -3.416 -12.121 1.00 85.25 91 LEU A C 1
ATOM 779 O O . LEU A 1 91 ? 3.946 -3.050 -12.901 1.00 85.25 91 LEU A O 1
ATOM 783 N N . VAL A 1 92 ? 2.794 -4.704 -11.926 1.00 83.12 92 VAL A N 1
ATOM 784 C CA . VAL A 1 92 ? 3.475 -5.796 -12.636 1.00 83.12 92 VAL A CA 1
ATOM 785 C C . VAL A 1 92 ? 3.341 -5.635 -14.153 1.00 83.12 92 VAL A C 1
ATOM 787 O O . VAL A 1 92 ? 4.317 -5.818 -14.875 1.00 83.12 92 VAL A O 1
ATOM 790 N N . LYS A 1 93 ? 2.166 -5.225 -14.650 1.00 80.06 93 LYS A N 1
ATOM 791 C CA . LYS A 1 93 ? 1.955 -4.976 -16.087 1.00 80.06 93 LYS A CA 1
ATOM 792 C C . LYS A 1 93 ? 2.775 -3.798 -16.618 1.00 80.06 93 LYS A C 1
ATOM 794 O O . LYS A 1 93 ? 3.134 -3.818 -17.789 1.00 80.06 93 LYS A O 1
ATOM 799 N N . VAL A 1 94 ? 3.044 -2.793 -15.785 1.00 78.62 94 VAL A N 1
ATOM 800 C CA . VAL A 1 94 ? 3.829 -1.604 -16.157 1.00 78.62 94 VAL A CA 1
ATOM 801 C C . VAL A 1 94 ? 5.331 -1.868 -16.037 1.00 78.62 94 VAL A C 1
ATOM 803 O O . VAL A 1 94 ? 6.087 -1.512 -16.931 1.00 78.62 94 VAL A O 1
ATOM 806 N N . LEU A 1 95 ? 5.768 -2.535 -14.967 1.00 73.75 95 LEU A N 1
ATOM 807 C CA . LEU A 1 95 ? 7.183 -2.781 -14.688 1.00 73.75 95 LEU A CA 1
ATOM 808 C C . LEU A 1 95 ? 7.790 -3.899 -15.533 1.00 73.75 95 LEU A C 1
ATOM 810 O O . LEU A 1 95 ? 8.938 -3.769 -15.942 1.00 73.75 95 LEU A O 1
ATOM 814 N N . ILE A 1 96 ? 7.072 -5.003 -15.782 1.00 73.88 96 ILE A N 1
ATOM 815 C CA . ILE A 1 96 ? 7.630 -6.154 -16.516 1.00 73.88 96 ILE A CA 1
ATOM 816 C C . ILE A 1 96 ? 8.205 -5.740 -17.880 1.00 73.88 96 ILE A C 1
ATOM 818 O O . ILE A 1 96 ? 9.349 -6.103 -18.153 1.00 73.88 96 ILE A O 1
ATOM 822 N N . PRO A 1 97 ? 7.485 -4.983 -18.732 1.00 72.88 97 PRO A N 1
ATOM 823 C CA . PRO A 1 97 ? 8.024 -4.542 -20.015 1.00 72.88 97 PRO A CA 1
ATOM 824 C C . PRO A 1 97 ? 9.321 -3.742 -19.885 1.00 72.88 97 PRO A C 1
ATOM 826 O O . PRO A 1 97 ? 10.203 -3.896 -20.722 1.00 72.88 97 PRO A O 1
ATOM 829 N N . ASP A 1 98 ? 9.442 -2.924 -18.837 1.00 66.62 98 ASP A N 1
ATOM 830 C CA . ASP A 1 98 ? 10.552 -1.990 -18.636 1.00 66.62 98 ASP A CA 1
ATOM 831 C C . ASP A 1 98 ? 11.774 -2.647 -17.993 1.00 66.62 98 ASP A C 1
ATOM 833 O O . ASP A 1 98 ? 12.903 -2.383 -18.403 1.00 66.62 98 ASP A O 1
ATOM 837 N N . VAL A 1 99 ? 11.549 -3.573 -17.061 1.00 62.69 99 VAL A N 1
ATOM 838 C CA . VAL A 1 99 ? 12.594 -4.372 -16.406 1.00 62.69 99 VAL A CA 1
ATOM 839 C C . VAL A 1 99 ? 13.130 -5.468 -17.333 1.00 62.69 99 VAL A C 1
ATOM 841 O O . VAL A 1 99 ? 14.307 -5.811 -17.257 1.00 62.69 99 VAL A O 1
ATOM 844 N N . LEU A 1 100 ? 12.299 -6.010 -18.232 1.00 61.03 100 LEU A N 1
ATOM 845 C CA . LEU A 1 100 ? 12.713 -7.023 -19.210 1.00 61.03 100 LEU A CA 1
ATOM 846 C C . LEU A 1 100 ? 13.252 -6.433 -20.518 1.00 61.03 100 LEU A C 1
ATOM 848 O O . LEU A 1 100 ? 13.585 -7.207 -21.423 1.00 61.03 100 LEU A O 1
ATOM 852 N N . ARG A 1 101 ? 13.345 -5.099 -20.664 1.00 65.81 101 ARG A N 1
ATOM 853 C CA . ARG A 1 101 ? 13.943 -4.534 -21.879 1.00 65.81 101 ARG A CA 1
ATOM 854 C C . ARG A 1 101 ? 15.367 -5.077 -22.013 1.00 65.81 101 ARG A C 1
ATOM 856 O O . ARG A 1 101 ? 16.139 -5.004 -21.055 1.00 65.81 101 ARG A O 1
ATOM 863 N N . PRO A 1 102 ? 15.737 -5.618 -23.185 1.00 59.47 102 PRO A N 1
ATOM 864 C CA . PRO A 1 102 ? 17.089 -6.098 -23.395 1.00 59.47 102 PRO A CA 1
ATOM 865 C C . PRO A 1 102 ? 18.068 -4.952 -23.141 1.00 59.47 102 PRO A C 1
ATOM 867 O O . PRO A 1 102 ? 17.856 -3.830 -23.609 1.00 59.47 102 PRO A O 1
ATOM 870 N N . VAL A 1 103 ? 19.134 -5.251 -22.394 1.00 62.81 103 VAL A N 1
ATOM 871 C CA . VAL A 1 103 ? 20.225 -4.310 -22.114 1.00 62.81 103 VAL A CA 1
ATOM 872 C C . VAL A 1 103 ? 20.645 -3.635 -23.428 1.00 62.81 103 VAL A C 1
ATOM 874 O O . VAL A 1 103 ? 20.807 -4.336 -24.435 1.00 62.81 103 VAL A O 1
ATOM 877 N N . PRO A 1 104 ? 20.814 -2.297 -23.465 1.00 58.62 104 PRO A N 1
ATOM 878 C CA . PRO A 1 104 ? 21.215 -1.604 -24.681 1.00 58.62 104 PRO A CA 1
ATOM 879 C C . PRO A 1 104 ? 22.475 -2.242 -25.269 1.00 58.62 104 PRO A C 1
ATOM 881 O O . PRO A 1 104 ? 23.478 -2.395 -24.567 1.00 58.62 104 PRO A O 1
ATOM 884 N N . ARG A 1 105 ? 22.440 -2.585 -26.566 1.00 57.22 105 ARG A N 1
ATOM 885 C CA . ARG A 1 105 ? 23.543 -3.274 -27.270 1.00 57.22 105 ARG A CA 1
ATOM 886 C C . ARG A 1 105 ? 24.888 -2.563 -27.103 1.00 57.22 105 ARG A C 1
ATOM 888 O O . ARG A 1 105 ? 25.923 -3.211 -27.136 1.00 57.22 105 ARG A O 1
ATOM 895 N N . THR A 1 106 ? 24.870 -1.253 -26.876 1.00 58.22 106 THR A N 1
ATOM 896 C CA . THR A 1 106 ? 26.042 -0.416 -26.601 1.00 58.22 106 THR A CA 1
ATOM 897 C C . THR A 1 106 ? 26.798 -0.846 -25.341 1.00 58.22 106 THR A C 1
ATOM 899 O O . THR A 1 106 ? 28.022 -0.922 -25.371 1.00 58.22 106 THR A O 1
ATOM 902 N N . LEU A 1 107 ? 26.088 -1.192 -24.258 1.00 56.97 107 LEU A N 1
ATOM 903 C CA . LEU A 1 107 ? 26.702 -1.721 -23.033 1.00 56.97 107 LEU A CA 1
ATOM 904 C C . LEU A 1 107 ? 27.267 -3.126 -23.269 1.00 56.97 107 LEU A C 1
ATOM 906 O O . LEU A 1 107 ? 28.373 -3.432 -22.834 1.00 56.97 107 LEU A O 1
ATOM 910 N N . THR A 1 108 ? 26.546 -3.965 -24.017 1.00 63.72 108 THR A N 1
ATOM 911 C CA . THR A 1 108 ? 27.013 -5.310 -24.386 1.00 63.72 108 THR A CA 1
ATOM 912 C C . THR A 1 108 ? 28.270 -5.257 -25.261 1.00 63.72 108 THR A C 1
ATOM 914 O O . THR A 1 108 ? 29.193 -6.042 -25.061 1.00 63.72 108 THR A O 1
ATOM 917 N N . GLN A 1 109 ? 28.335 -4.311 -26.203 1.00 60.94 109 GLN A N 1
ATOM 918 C CA . GLN A 1 109 ? 29.485 -4.113 -27.085 1.00 60.94 109 GLN A CA 1
ATOM 919 C C . GLN A 1 109 ? 30.699 -3.579 -26.316 1.00 60.94 109 GLN A C 1
ATOM 921 O O . GLN A 1 109 ? 31.811 -4.041 -26.551 1.00 60.94 109 GLN A O 1
ATOM 926 N N . ALA A 1 110 ? 30.487 -2.652 -25.375 1.00 60.81 110 ALA A N 1
ATOM 927 C CA . ALA A 1 110 ? 31.548 -2.151 -24.509 1.00 60.81 110 ALA A CA 1
ATOM 928 C C . ALA A 1 110 ? 32.172 -3.292 -23.692 1.00 60.81 110 ALA A C 1
ATOM 930 O O . ALA A 1 110 ? 33.385 -3.443 -23.717 1.00 60.81 110 ALA A O 1
ATOM 931 N N . ILE A 1 111 ? 31.356 -4.155 -23.072 1.00 61.72 111 ILE A N 1
ATOM 932 C CA . ILE A 1 111 ? 31.830 -5.327 -22.311 1.00 61.72 111 ILE A CA 1
ATOM 933 C C . ILE A 1 111 ? 32.583 -6.322 -23.211 1.00 61.72 111 ILE A C 1
ATOM 935 O O . ILE A 1 111 ? 33.614 -6.849 -22.806 1.00 61.72 111 ILE A O 1
ATOM 939 N N . ARG A 1 112 ? 32.118 -6.547 -24.448 1.00 59.50 112 ARG A N 1
ATOM 940 C CA . ARG A 1 112 ? 32.789 -7.437 -25.414 1.00 59.50 112 ARG A CA 1
ATOM 941 C C . ARG A 1 112 ? 34.152 -6.912 -25.884 1.00 59.50 112 ARG A C 1
ATOM 943 O O . ARG A 1 112 ? 34.991 -7.704 -26.280 1.00 59.50 112 ARG A O 1
ATOM 950 N N . ASN A 1 113 ? 34.368 -5.600 -25.854 1.00 58.69 113 ASN A N 1
ATOM 951 C CA . ASN A 1 113 ? 35.628 -4.974 -26.266 1.00 58.69 113 ASN A CA 1
ATOM 952 C C . ASN A 1 113 ? 36.656 -4.863 -25.121 1.00 58.69 113 ASN A C 1
ATOM 954 O O . ASN A 1 113 ? 37.754 -4.363 -25.349 1.00 58.69 113 ASN A O 1
ATOM 958 N N . PHE A 1 114 ? 36.306 -5.292 -23.901 1.00 57.12 114 PHE A N 1
ATOM 959 C CA . PHE A 1 114 ? 37.226 -5.369 -22.758 1.00 57.12 114 PHE A CA 1
ATOM 960 C C . PHE A 1 114 ? 37.952 -6.727 -22.641 1.00 57.12 114 PHE A C 1
ATOM 962 O O . PHE A 1 114 ? 38.743 -6.894 -21.714 1.00 57.12 114 PHE A O 1
ATOM 969 N N . SER A 1 115 ? 37.696 -7.681 -23.549 1.00 49.53 115 SER A N 1
ATOM 970 C CA . SER A 1 115 ? 38.359 -8.998 -23.627 1.00 49.53 115 SER A CA 1
ATOM 971 C C . SER A 1 115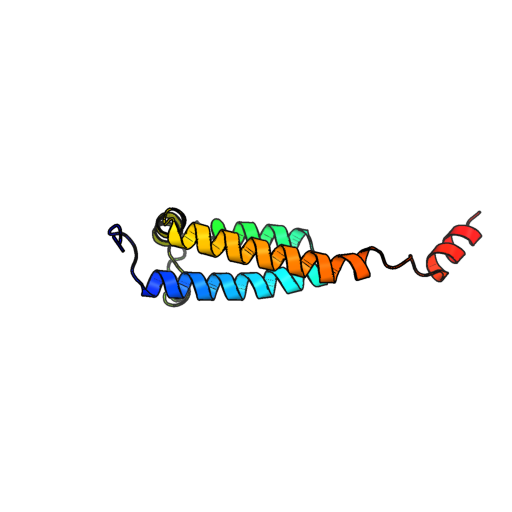 ? 39.357 -9.090 -24.770 1.00 49.53 115 SER A C 1
ATOM 973 O O . SER A 1 115 ? 38.956 -8.682 -25.885 1.00 49.53 115 SER A O 1
#

Organism: NCBI:txid742174

pLDDT: mean 77.23, std 16.45, range [40.62, 94.31]

Radius of gyration: 20.06 Å; chains: 1; bounding box: 61×30×47 Å

Secondary structure (DSSP, 8-state):
----TT--HHHHHHHHHHHHHHHHHHHHHHHTT-HHHHHHHHHHHHHTT-S--TTS-TTS---HHHHHHHHT-HHHHHHHHHHHHHHHHHHHHHHHHHHTSPPPHHHHHHHHTT-

Sequence (115 aa):
IELNHNFTLEDVDTFKNLYREHYKAFLSAILNLEFGTVESLWRQFWRNQDSNNDECEEKKYLSKEKLYSLSKCKTLQLFVKTADFLFYQNLVKVLIPDVLRPVPRTLTQAIRNFS